Protein AF-A0A7J7IYS1-F1 (afdb_monomer_lite)

Foldseek 3Di:
DKDKFKDQDDDWKWKWKDFPPDPDIDIWTWDWDWDFDPDPVRRIIIMTITDDPPDDAQTKMWMWMDDPVLDIDPIDMAGHHHDDPPDDFAEAEEEQCEDPDRPPVVVVVVCVVVVVGRYYHYDYNPDDVVPPDDDPPPDPGD

Structure (mmCIF, N/CA/C/O backbone):
data_AF-A0A7J7IYS1-F1
#
_entry.id   AF-A0A7J7IYS1-F1
#
loop_
_atom_site.group_PDB
_atom_site.id
_atom_site.type_symbol
_atom_site.label_atom_id
_atom_site.label_alt_id
_atom_site.label_comp_id
_atom_site.label_asym_id
_atom_site.label_entity_id
_atom_site.label_seq_id
_atom_site.pdbx_PDB_ins_code
_atom_site.Cartn_x
_atom_site.Cartn_y
_atom_site.Cartn_z
_atom_site.occupancy
_atom_site.B_iso_or_equiv
_atom_site.auth_seq_id
_atom_site.auth_comp_id
_atom_site.auth_asym_id
_atom_site.auth_atom_id
_atom_site.pdbx_PDB_model_num
ATOM 1 N N . MET A 1 1 ? 0.547 1.033 -6.767 1.00 92.56 1 MET A N 1
ATOM 2 C CA . MET A 1 1 ? 0.568 0.479 -5.394 1.00 92.56 1 MET A CA 1
ATOM 3 C C . MET A 1 1 ? -0.397 1.289 -4.549 1.00 92.56 1 MET A C 1
ATOM 5 O O . MET A 1 1 ? -0.427 2.504 -4.719 1.00 92.56 1 MET A O 1
ATOM 9 N N . VAL A 1 2 ? -1.183 0.648 -3.687 1.00 97.25 2 VAL A N 1
ATOM 10 C CA . VAL A 1 2 ? -2.088 1.335 -2.751 1.00 97.25 2 VAL A CA 1
ATOM 11 C C . VAL A 1 2 ? -1.565 1.099 -1.343 1.00 97.25 2 VAL A C 1
ATOM 13 O O . VAL A 1 2 ? -1.396 -0.052 -0.954 1.00 97.25 2 VAL A O 1
ATOM 16 N N . ALA A 1 3 ? -1.306 2.169 -0.593 1.00 97.62 3 ALA A N 1
ATOM 17 C CA . ALA A 1 3 ? -1.068 2.049 0.841 1.00 97.62 3 ALA A CA 1
ATOM 18 C C . ALA A 1 3 ? -2.399 2.233 1.572 1.00 97.62 3 ALA A C 1
ATOM 20 O O . ALA A 1 3 ? -3.168 3.143 1.246 1.00 97.62 3 ALA A O 1
ATOM 21 N N . THR A 1 4 ? -2.661 1.357 2.540 1.00 97.56 4 THR A N 1
ATOM 22 C CA . THR A 1 4 ? -3.853 1.399 3.391 1.00 97.56 4 THR A CA 1
ATOM 23 C C . THR A 1 4 ? -3.413 1.368 4.845 1.00 97.56 4 THR A C 1
ATOM 25 O O . THR A 1 4 ? -2.582 0.539 5.203 1.00 97.56 4 THR A O 1
ATOM 28 N N . TRP A 1 5 ? -3.951 2.266 5.665 1.00 96.50 5 TRP A N 1
ATOM 29 C CA . TRP A 1 5 ? -3.677 2.332 7.103 1.00 96.50 5 TRP A CA 1
ATOM 30 C C . TRP A 1 5 ? -4.889 2.891 7.851 1.00 96.50 5 TRP A C 1
ATOM 32 O O . TRP A 1 5 ? -5.857 3.344 7.231 1.00 96.50 5 TRP A O 1
ATOM 42 N N . THR A 1 6 ? -4.856 2.848 9.180 1.00 95.25 6 THR A N 1
ATOM 43 C CA . THR A 1 6 ? -5.968 3.276 10.037 1.00 95.25 6 THR A CA 1
ATOM 44 C C . THR A 1 6 ? -5.512 4.251 11.106 1.00 95.25 6 THR A C 1
ATOM 46 O O . THR A 1 6 ? -4.454 4.059 11.688 1.00 95.25 6 THR A O 1
ATOM 49 N N . THR A 1 7 ? -6.340 5.243 11.426 1.00 93.75 7 THR A N 1
ATOM 50 C CA . THR A 1 7 ? -6.151 6.127 12.587 1.00 93.75 7 THR A CA 1
ATOM 51 C C . THR A 1 7 ? -7.404 6.140 13.461 1.00 93.75 7 THR A C 1
ATOM 53 O O . THR A 1 7 ? -8.511 5.899 12.979 1.00 93.75 7 THR A O 1
ATOM 56 N N . PHE A 1 8 ? -7.254 6.455 14.750 1.00 91.06 8 PHE A N 1
ATOM 57 C CA . PHE A 1 8 ? -8.391 6.618 15.673 1.00 91.06 8 PHE A CA 1
ATOM 58 C C . PHE A 1 8 ? -9.094 7.975 15.538 1.00 91.06 8 PHE A C 1
ATOM 60 O O . PHE A 1 8 ? -10.229 8.140 15.972 1.00 91.06 8 PHE A O 1
ATOM 67 N N . GLN A 1 9 ? -8.425 8.956 14.935 1.00 90.69 9 GLN A N 1
ATOM 68 C CA . GLN A 1 9 ? -8.959 10.295 14.708 1.00 90.69 9 GLN A CA 1
ATOM 69 C C . GLN A 1 9 ? -9.102 10.570 13.215 1.00 90.69 9 GLN A C 1
ATOM 71 O O . GLN A 1 9 ? -8.329 10.050 12.405 1.00 90.69 9 GLN A O 1
ATOM 76 N N . ASN A 1 10 ? -10.071 11.416 12.861 1.00 93.88 10 ASN A N 1
ATOM 77 C CA . ASN A 1 10 ? -10.253 11.871 11.491 1.00 93.88 10 ASN A CA 1
ATOM 78 C C . ASN A 1 10 ? -9.148 12.863 11.125 1.00 93.88 10 ASN A C 1
ATOM 80 O O . ASN A 1 10 ? -9.181 14.020 11.544 1.00 93.88 10 ASN A O 1
ATOM 84 N N . THR A 1 11 ? -8.174 12.413 10.346 1.00 93.38 11 THR A N 1
ATOM 85 C CA . THR A 1 11 ? -7.041 13.229 9.911 1.00 93.38 11 THR A CA 1
ATOM 86 C C . THR A 1 11 ? -6.906 13.170 8.394 1.00 93.38 11 THR A C 1
ATOM 88 O O . THR A 1 11 ? -7.471 12.301 7.729 1.00 93.38 11 THR A O 1
ATOM 91 N N . LYS A 1 12 ? -6.164 14.111 7.808 1.00 95.00 12 LYS A N 1
ATOM 92 C CA . LYS A 1 12 ? -5.819 14.025 6.384 1.00 95.00 12 LYS A CA 1
ATOM 93 C C . LYS A 1 12 ? -4.796 12.908 6.189 1.00 95.00 12 LYS A C 1
ATOM 95 O O . LYS A 1 12 ? -3.734 12.958 6.791 1.00 95.00 12 LYS A O 1
ATOM 100 N N . GLY A 1 13 ? -5.064 11.926 5.340 1.00 96.31 13 GLY A N 1
ATOM 101 C CA . GLY A 1 13 ? -4.066 10.904 5.027 1.00 96.31 13 GLY A CA 1
ATOM 102 C C . GLY A 1 13 ? -3.184 11.304 3.845 1.00 96.31 13 GLY A C 1
ATOM 103 O O . GLY A 1 13 ? -3.704 11.701 2.802 1.00 96.31 13 GLY A O 1
ATOM 104 N N . ILE A 1 14 ? -1.865 11.168 3.974 1.00 98.25 14 ILE A N 1
ATOM 105 C CA . ILE A 1 14 ? -0.906 11.345 2.877 1.00 98.25 14 ILE A CA 1
ATOM 106 C C . ILE A 1 14 ? 0.016 10.126 2.828 1.00 98.25 14 ILE A C 1
ATOM 108 O O . ILE A 1 14 ? 0.452 9.618 3.859 1.00 98.25 14 ILE A O 1
ATOM 112 N N . VAL A 1 15 ? 0.329 9.661 1.620 1.00 98.38 15 VAL A N 1
ATOM 113 C CA . VAL A 1 15 ? 1.482 8.789 1.370 1.00 98.38 15 VAL A CA 1
ATOM 114 C C . VAL A 1 15 ? 2.566 9.621 0.720 1.00 98.38 15 VAL A C 1
ATOM 116 O O . VAL A 1 15 ? 2.347 10.171 -0.360 1.00 98.38 15 VAL A O 1
ATOM 119 N N . GLN A 1 16 ? 3.739 9.660 1.342 1.00 98.06 16 GLN A N 1
ATOM 120 C CA . GLN A 1 16 ? 4.942 10.171 0.699 1.00 98.06 16 GLN A CA 1
ATOM 121 C C . GLN A 1 16 ? 5.746 9.001 0.164 1.00 98.06 16 GLN A C 1
ATOM 123 O O . GLN A 1 16 ? 5.946 8.017 0.873 1.00 98.06 16 GLN A O 1
ATOM 128 N N . TYR A 1 17 ? 6.218 9.102 -1.073 1.00 98.31 17 TYR A N 1
ATOM 129 C CA . TYR A 1 17 ? 7.016 8.058 -1.703 1.00 98.31 17 TYR A CA 1
ATOM 130 C C . TYR A 1 17 ? 8.084 8.628 -2.631 1.00 98.31 17 TYR A C 1
ATOM 132 O O . TYR A 1 17 ? 7.885 9.646 -3.298 1.00 98.31 17 TYR A O 1
ATOM 140 N N . ASN A 1 18 ? 9.227 7.956 -2.706 1.00 97.88 18 ASN A N 1
ATOM 141 C CA . ASN A 1 18 ? 10.325 8.317 -3.596 1.00 97.88 18 ASN A CA 1
ATOM 142 C C . ASN A 1 18 ? 10.959 7.078 -4.225 1.00 97.88 18 ASN A C 1
ATOM 144 O O . ASN A 1 18 ? 10.888 5.975 -3.689 1.00 97.88 18 ASN A O 1
ATOM 148 N N . LEU A 1 19 ? 11.601 7.262 -5.378 1.00 97.94 19 LEU A N 1
ATOM 149 C CA . LEU A 1 19 ? 12.450 6.222 -5.955 1.00 97.94 19 LEU A CA 1
ATOM 150 C C . LEU A 1 19 ? 13.675 6.047 -5.044 1.00 97.94 19 LEU A C 1
ATOM 152 O O . LEU A 1 19 ? 14.326 7.039 -4.702 1.00 97.94 19 LEU A O 1
ATOM 156 N N . GLN A 1 20 ? 14.001 4.814 -4.660 1.00 96.12 20 GLN A N 1
ATOM 157 C CA . GLN A 1 20 ? 15.129 4.553 -3.767 1.00 96.12 20 GLN A CA 1
ATOM 158 C C . GLN A 1 20 ? 16.434 5.092 -4.381 1.00 96.12 20 GLN A C 1
ATOM 160 O O . GLN A 1 20 ? 16.686 4.929 -5.576 1.00 96.12 20 GLN A O 1
ATOM 165 N N . GLY A 1 21 ? 17.242 5.779 -3.568 1.00 94.44 21 GLY A N 1
ATOM 166 C CA . GLY A 1 21 ? 18.449 6.483 -4.019 1.00 94.44 21 GLY A CA 1
ATOM 167 C C . GLY A 1 21 ? 18.210 7.914 -4.521 1.00 94.44 21 GLY A C 1
ATOM 168 O O . GLY A 1 21 ? 19.163 8.587 -4.901 1.00 94.44 21 GLY A O 1
ATOM 169 N N . THR A 1 22 ? 16.967 8.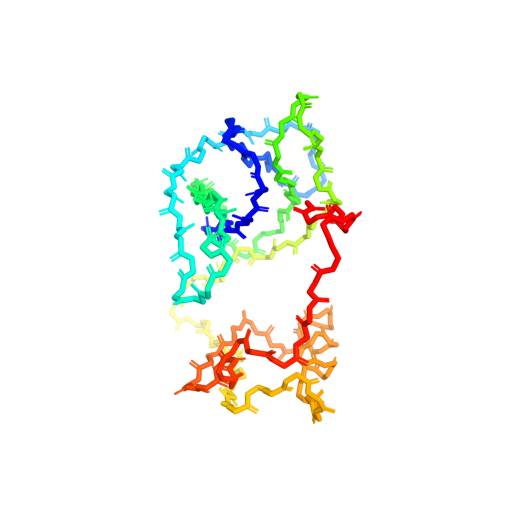406 -4.506 1.00 95.06 22 THR A N 1
ATOM 170 C CA . THR A 1 22 ? 16.638 9.813 -4.797 1.00 95.06 22 THR A CA 1
ATOM 171 C C . THR A 1 22 ? 16.175 10.541 -3.537 1.00 95.06 22 THR A C 1
ATOM 173 O O . THR A 1 22 ? 15.641 9.922 -2.622 1.00 95.06 22 THR A O 1
ATOM 176 N N . SER A 1 23 ? 16.346 11.861 -3.478 1.00 92.94 23 SER A N 1
ATOM 177 C CA . SER A 1 23 ? 15.885 12.691 -2.353 1.00 92.94 23 SER A CA 1
ATOM 178 C C . SER A 1 23 ? 14.491 13.296 -2.557 1.00 92.94 23 SER A C 1
ATOM 180 O O . SER A 1 23 ? 13.904 13.803 -1.605 1.00 92.94 23 SER A O 1
ATOM 182 N N . LEU A 1 24 ? 13.951 13.252 -3.780 1.00 96.25 24 LEU A N 1
ATOM 183 C CA . LEU A 1 24 ? 12.678 13.888 -4.113 1.00 96.25 24 LEU A CA 1
ATOM 184 C C . LEU A 1 24 ? 11.494 12.991 -3.740 1.00 96.25 24 LEU A C 1
ATOM 186 O O . LEU A 1 24 ? 11.235 11.982 -4.401 1.00 96.25 24 LEU A O 1
ATOM 190 N N . TRP A 1 25 ? 10.754 13.408 -2.717 1.00 96.75 25 TRP A N 1
ATOM 191 C CA . TRP A 1 25 ? 9.493 12.797 -2.316 1.00 96.75 25 TRP A CA 1
ATOM 192 C C . TRP A 1 25 ? 8.332 13.324 -3.155 1.00 96.75 25 TRP A C 1
ATOM 194 O O . TRP A 1 25 ? 8.292 14.492 -3.543 1.00 96.75 25 TRP A O 1
ATOM 204 N N . LYS A 1 26 ? 7.395 12.430 -3.455 1.00 97.81 26 LYS A N 1
ATOM 205 C CA . LYS A 1 26 ? 6.102 12.733 -4.060 1.00 97.81 26 LYS A CA 1
ATOM 206 C C . LYS A 1 26 ? 5.012 12.427 -3.055 1.00 97.81 26 LYS A C 1
ATOM 208 O O . LYS A 1 26 ? 5.103 11.423 -2.353 1.00 97.81 26 LYS A O 1
ATOM 213 N N . ASP A 1 27 ? 3.950 13.216 -3.103 1.00 98.06 27 ASP A N 1
ATOM 214 C CA . ASP A 1 27 ? 2.798 13.038 -2.233 1.00 98.06 27 ASP A CA 1
ATOM 215 C C . ASP A 1 27 ? 1.616 12.462 -3.016 1.00 98.06 27 ASP A C 1
ATOM 217 O O . ASP A 1 27 ? 1.368 12.810 -4.175 1.00 98.06 27 ASP A O 1
ATOM 221 N N . ALA A 1 28 ? 0.870 11.573 -2.371 1.00 98.25 28 ALA A N 1
ATOM 222 C CA . ALA A 1 28 ? -0.439 11.118 -2.812 1.00 98.25 28 ALA A CA 1
ATOM 223 C C . ALA A 1 28 ? -1.430 11.261 -1.65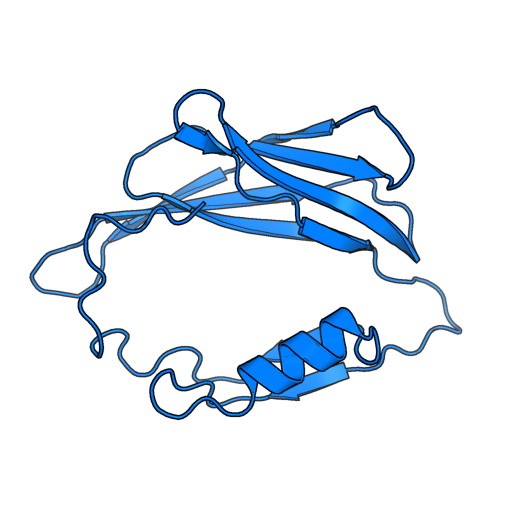5 1.00 98.25 28 ALA A C 1
ATOM 225 O O . ALA A 1 28 ? -1.244 10.671 -0.591 1.00 98.25 28 ALA A O 1
ATOM 226 N N . ASN A 1 29 ? -2.495 12.033 -1.877 1.00 98.31 29 ASN A N 1
ATOM 227 C CA . ASN A 1 29 ? -3.555 12.207 -0.887 1.00 98.31 29 ASN A CA 1
ATOM 228 C C . ASN A 1 29 ? -4.391 10.930 -0.760 1.00 98.31 29 ASN A C 1
ATOM 230 O O . ASN A 1 29 ? -4.730 10.288 -1.760 1.00 98.31 29 ASN A O 1
ATOM 234 N N . ALA A 1 30 ? -4.742 10.583 0.472 1.00 98.25 30 ALA A N 1
ATOM 235 C CA . ALA A 1 30 ? -5.623 9.474 0.773 1.00 98.25 30 ALA A CA 1
ATOM 236 C C . ALA A 1 30 ? -7.094 9.878 0.672 1.00 98.25 30 ALA A C 1
ATOM 238 O O . ALA A 1 30 ? -7.495 10.993 1.006 1.00 98.25 30 ALA A O 1
ATOM 239 N N . THR A 1 31 ? -7.909 8.907 0.286 1.00 98.12 31 THR A N 1
ATOM 240 C CA . THR A 1 31 ? -9.338 8.894 0.600 1.00 98.12 31 THR A CA 1
ATOM 241 C C . THR A 1 31 ? -9.528 8.299 1.991 1.00 98.12 31 THR A C 1
ATOM 243 O O . THR A 1 31 ? -8.831 7.347 2.347 1.00 98.12 31 THR A O 1
ATOM 246 N N . VAL A 1 32 ? -10.451 8.857 2.776 1.00 97.50 32 VAL A N 1
ATOM 247 C CA . VAL A 1 32 ? -10.699 8.440 4.163 1.00 97.50 32 VAL A CA 1
ATOM 248 C C . VAL A 1 32 ? -12.132 7.947 4.293 1.00 97.50 32 VAL A C 1
ATOM 250 O O . VAL A 1 32 ? -13.068 8.631 3.884 1.00 97.50 32 VAL A O 1
ATOM 253 N N . THR A 1 33 ? -12.308 6.760 4.865 1.00 97.50 33 THR A N 1
ATOM 254 C CA . THR A 1 33 ? -13.623 6.173 5.149 1.00 97.50 33 THR A CA 1
ATOM 255 C C . THR A 1 33 ? -13.728 5.835 6.628 1.00 97.50 33 THR A C 1
ATOM 257 O O . THR A 1 33 ? -12.874 5.113 7.143 1.00 97.50 33 THR A O 1
ATOM 260 N N . LEU A 1 34 ? -14.778 6.318 7.295 1.00 96.62 34 LEU A N 1
ATOM 261 C CA . LEU A 1 34 ? -15.104 5.913 8.660 1.00 96.62 34 LEU A CA 1
ATOM 262 C C . LEU A 1 34 ? -15.614 4.469 8.663 1.00 96.62 34 LEU A C 1
ATOM 264 O O . LEU A 1 34 ? -16.533 4.122 7.923 1.00 96.62 34 LEU A O 1
ATOM 268 N N . PHE A 1 35 ? -15.032 3.654 9.526 1.00 94.56 35 PHE A N 1
ATOM 269 C CA . PHE A 1 35 ? -15.512 2.337 9.897 1.00 94.56 35 PHE A CA 1
ATOM 270 C C . PHE A 1 35 ? -15.953 2.374 11.358 1.00 94.56 35 PHE A C 1
ATOM 272 O O . PHE A 1 35 ? -15.269 2.939 12.209 1.00 94.56 35 PHE A O 1
ATOM 279 N N . THR A 1 36 ? -17.104 1.781 11.646 1.00 91.81 36 THR A N 1
ATOM 280 C CA . THR A 1 36 ? -17.589 1.574 13.010 1.00 91.81 36 THR A CA 1
ATOM 281 C C . THR A 1 36 ? -17.747 0.083 13.218 1.00 91.81 36 THR A C 1
ATOM 283 O O . THR A 1 36 ? -18.398 -0.578 12.407 1.00 91.81 36 THR A O 1
ATOM 286 N N . ASP A 1 37 ? -17.127 -0.446 14.268 1.00 84.88 37 ASP A N 1
ATOM 287 C CA . ASP A 1 37 ? -17.184 -1.876 14.533 1.00 84.88 37 ASP A CA 1
ATOM 288 C C . ASP A 1 37 ? -18.604 -2.361 14.894 1.00 84.88 37 ASP A C 1
ATOM 290 O O . ASP A 1 37 ? -19.517 -1.609 15.258 1.00 84.88 37 ASP A O 1
ATOM 294 N N . GLY A 1 38 ? -18.807 -3.671 14.741 1.00 85.12 38 GLY A N 1
ATOM 295 C CA . GLY A 1 38 ? -20.067 -4.328 15.084 1.00 85.12 38 GLY A CA 1
ATOM 296 C C . GLY A 1 38 ? -20.288 -4.473 16.591 1.00 85.12 38 GLY A C 1
ATOM 297 O O . GLY A 1 38 ? -21.423 -4.716 17.004 1.00 85.12 38 GLY A O 1
ATOM 298 N N . GLY A 1 39 ? -19.241 -4.283 17.401 1.00 84.56 39 GLY A N 1
ATOM 299 C CA . GLY A 1 39 ? -19.237 -4.506 18.844 1.00 84.56 39 GLY A CA 1
ATOM 300 C C . GLY A 1 39 ? -20.133 -3.548 19.630 1.00 84.56 39 GLY A C 1
ATOM 301 O O . GLY A 1 39 ? -20.772 -2.643 19.083 1.00 84.56 39 GLY A O 1
ATOM 302 N N . THR A 1 40 ? -20.196 -3.759 20.943 1.00 86.94 40 THR A N 1
ATOM 303 C CA . THR A 1 40 ? -20.962 -2.912 21.874 1.00 86.94 40 THR A CA 1
ATOM 304 C C . THR A 1 40 ? -20.326 -1.537 22.068 1.00 86.94 40 THR A C 1
ATOM 306 O O . THR A 1 40 ? -21.047 -0.559 22.239 1.00 86.94 40 THR A O 1
ATOM 309 N N . GLU A 1 41 ? -18.996 -1.449 21.990 1.00 84.44 41 GLU A N 1
ATOM 310 C CA . GLU A 1 41 ? -18.244 -0.196 22.137 1.00 84.44 41 GLU A CA 1
ATOM 311 C C . GLU A 1 41 ? -18.337 0.729 20.913 1.00 84.44 41 GLU A C 1
ATOM 313 O O . GLU A 1 41 ? -18.029 1.913 21.036 1.00 84.44 41 GLU A O 1
ATOM 318 N N . LYS A 1 42 ? -18.772 0.222 19.748 1.00 87.81 42 LYS A N 1
ATOM 319 C CA . LYS A 1 42 ? -18.900 0.996 18.500 1.00 87.81 42 LYS A CA 1
ATOM 320 C C . LYS A 1 42 ? -17.628 1.772 18.163 1.00 87.81 42 LYS A C 1
ATOM 322 O O . LYS A 1 42 ? -17.678 2.961 17.835 1.00 87.81 42 LYS A O 1
ATOM 327 N N . ARG A 1 43 ? -16.475 1.100 18.245 1.00 87.62 43 ARG A N 1
ATOM 328 C CA . ARG A 1 43 ? -15.170 1.728 18.009 1.00 87.62 43 ARG A CA 1
ATOM 329 C C . ARG A 1 43 ? -15.120 2.294 16.600 1.00 87.62 43 ARG A C 1
ATOM 331 O O . ARG A 1 43 ? -15.496 1.633 15.631 1.00 87.62 43 ARG A O 1
ATOM 338 N N . GLN A 1 44 ? -14.636 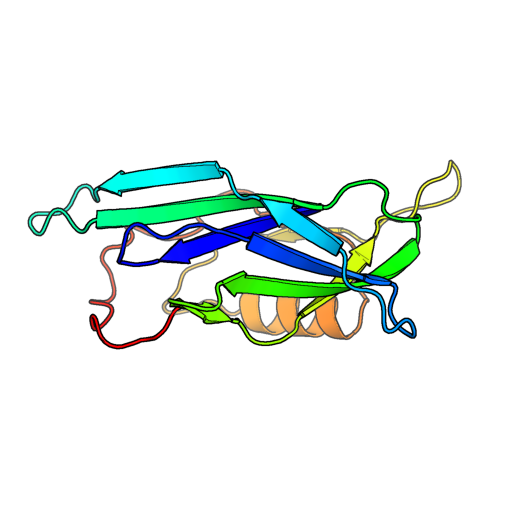3.526 16.503 1.00 92.06 44 GLN A N 1
ATOM 339 C CA . GLN A 1 44 ? -14.491 4.247 15.248 1.00 92.06 44 GLN A CA 1
ATOM 340 C C . GLN A 1 44 ? -13.042 4.191 14.769 1.00 92.06 44 GLN A C 1
ATOM 342 O O . GLN A 1 44 ? -12.119 4.547 15.500 1.00 92.06 44 GLN A O 1
ATOM 347 N N . LEU A 1 45 ? -12.854 3.756 13.526 1.00 93.81 45 LEU A N 1
ATOM 348 C CA . LEU A 1 45 ? -11.570 3.733 12.834 1.00 93.81 45 LEU A CA 1
ATOM 349 C C . LEU A 1 45 ? -11.696 4.511 11.529 1.00 93.81 45 LEU A C 1
ATOM 351 O O . LEU A 1 45 ? -12.642 4.321 10.766 1.00 93.81 45 LEU A O 1
ATOM 355 N N . PHE A 1 46 ? -10.722 5.358 11.233 1.00 95.38 46 PHE A N 1
ATOM 356 C CA . PHE A 1 46 ? -10.640 6.067 9.962 1.00 95.38 46 PHE A CA 1
ATOM 357 C C . PHE A 1 46 ? -9.671 5.313 9.060 1.00 95.38 46 PHE A C 1
ATOM 359 O O . PHE A 1 46 ? -8.473 5.273 9.332 1.00 95.38 46 PHE A O 1
ATOM 366 N N . ILE A 1 47 ? -10.194 4.676 8.012 1.00 97.19 47 ILE A N 1
ATOM 367 C CA . ILE A 1 47 ? -9.402 3.901 7.054 1.00 97.19 47 ILE A CA 1
ATOM 368 C C . ILE A 1 47 ? -8.967 4.822 5.920 1.00 97.19 47 ILE A C 1
ATOM 370 O O . ILE A 1 47 ? -9.802 5.335 5.172 1.00 97.19 47 ILE A O 1
ATOM 374 N N . HIS A 1 48 ? -7.660 4.979 5.766 1.00 98.00 48 HIS A N 1
ATOM 375 C CA . HIS A 1 48 ? -7.025 5.787 4.733 1.00 98.00 48 HIS A CA 1
ATOM 376 C C . HIS A 1 48 ? -6.579 4.899 3.580 1.00 98.00 48 HIS A C 1
ATOM 378 O O . HIS A 1 48 ? -6.009 3.833 3.805 1.00 98.00 48 HIS A O 1
ATOM 384 N N . ARG A 1 49 ? -6.807 5.336 2.339 1.00 98.44 49 ARG A N 1
ATOM 385 C CA . ARG A 1 49 ? -6.311 4.671 1.124 1.00 98.44 49 ARG A CA 1
ATOM 386 C C . ARG A 1 49 ? -5.759 5.697 0.153 1.00 98.44 49 ARG A C 1
ATOM 388 O O . ARG A 1 49 ? -6.523 6.523 -0.351 1.00 98.44 49 ARG A O 1
ATOM 395 N N . ALA A 1 50 ? -4.467 5.619 -0.157 1.00 98.31 50 ALA A N 1
ATOM 396 C CA . ALA A 1 50 ? -3.844 6.459 -1.180 1.00 98.31 50 ALA A CA 1
ATOM 397 C C . ALA A 1 50 ? -3.124 5.615 -2.234 1.00 98.31 50 ALA A C 1
ATOM 399 O O . ALA A 1 50 ? -2.504 4.593 -1.930 1.00 98.31 50 ALA A O 1
ATOM 400 N N . THR A 1 51 ? -3.185 6.071 -3.484 1.00 98.31 51 THR A N 1
ATOM 401 C CA . THR A 1 51 ? -2.582 5.372 -4.623 1.00 98.31 51 THR A CA 1
ATOM 402 C C . THR A 1 51 ? -1.291 6.060 -5.048 1.00 98.31 51 THR A C 1
ATOM 404 O O . THR A 1 51 ? -1.308 7.198 -5.509 1.00 98.31 51 THR A O 1
ATOM 407 N N . MET A 1 52 ? -0.173 5.340 -4.959 1.00 97.81 52 MET A N 1
ATOM 408 C CA . MET A 1 52 ? 1.096 5.738 -5.569 1.00 97.81 52 MET A CA 1
ATOM 409 C C . MET A 1 52 ? 1.053 5.432 -7.070 1.00 97.81 52 MET A C 1
ATOM 411 O O . MET A 1 52 ? 0.861 4.274 -7.469 1.00 97.81 52 MET A O 1
ATOM 415 N N . THR A 1 53 ? 1.238 6.461 -7.896 1.00 96.25 53 THR A N 1
ATOM 416 C CA . THR A 1 53 ? 1.101 6.400 -9.358 1.00 96.25 53 THR A CA 1
ATOM 417 C C . THR A 1 53 ? 2.441 6.613 -10.060 1.00 96.25 53 THR A C 1
ATOM 419 O O . THR A 1 53 ? 3.422 7.051 -9.458 1.00 96.25 53 THR A O 1
ATOM 422 N N . ASN A 1 54 ? 2.494 6.295 -11.358 1.00 95.19 54 ASN A N 1
ATOM 423 C CA . ASN A 1 54 ? 3.677 6.508 -12.202 1.00 95.19 54 ASN A CA 1
ATOM 424 C C . ASN A 1 54 ? 4.956 5.846 -11.646 1.00 95.19 54 ASN A C 1
ATOM 426 O O . ASN A 1 54 ? 6.053 6.411 -11.715 1.00 95.19 54 ASN A O 1
ATOM 430 N N . LEU A 1 55 ? 4.803 4.651 -11.066 1.00 96.06 55 LEU A N 1
ATOM 431 C CA . LEU A 1 55 ? 5.915 3.839 -10.586 1.00 96.06 55 LEU A CA 1
ATOM 432 C C . LEU A 1 55 ? 6.611 3.165 -11.769 1.00 96.06 55 LEU A C 1
ATOM 434 O O . LEU A 1 55 ? 5.961 2.628 -12.665 1.00 96.06 55 LEU A O 1
ATOM 438 N N . LYS A 1 56 ? 7.942 3.181 -11.767 1.00 95.44 56 LYS A N 1
ATOM 439 C CA . LYS A 1 56 ? 8.750 2.497 -12.776 1.00 95.44 56 LYS A CA 1
ATOM 440 C C . LYS A 1 56 ? 8.794 0.999 -12.445 1.00 95.44 56 LYS A C 1
ATOM 442 O O . LYS A 1 56 ? 9.171 0.675 -11.317 1.00 95.44 56 LYS A O 1
ATOM 447 N N . PRO A 1 57 ? 8.463 0.099 -13.389 1.00 94.50 57 PRO A N 1
ATOM 448 C CA . PRO A 1 57 ? 8.507 -1.343 -13.154 1.00 94.50 57 PRO A CA 1
ATOM 449 C C . PRO A 1 57 ? 9.864 -1.818 -12.630 1.00 94.50 57 PRO A C 1
ATOM 451 O O . PRO A 1 57 ? 10.905 -1.265 -13.001 1.00 94.50 57 PRO A O 1
ATOM 454 N N . ALA A 1 58 ? 9.850 -2.843 -11.776 1.00 92.62 58 ALA A N 1
ATOM 455 C CA . ALA A 1 58 ? 11.032 -3.458 -11.162 1.00 92.62 58 ALA A CA 1
ATOM 456 C C . ALA A 1 58 ? 11.910 -2.525 -10.301 1.00 92.62 58 ALA A C 1
ATOM 458 O O . ALA A 1 58 ? 12.982 -2.942 -9.853 1.00 92.62 58 ALA A O 1
ATOM 459 N N . LYS A 1 59 ? 11.501 -1.272 -10.064 1.00 95.50 59 LYS A N 1
ATOM 460 C CA . LYS A 1 59 ? 12.247 -0.317 -9.237 1.00 95.50 59 LYS A CA 1
ATOM 461 C C . LYS A 1 59 ? 11.750 -0.305 -7.801 1.00 95.50 59 LYS A C 1
ATOM 463 O O . LYS A 1 59 ? 10.566 -0.494 -7.536 1.00 95.50 59 LYS A O 1
ATOM 468 N N . PHE A 1 60 ? 12.676 -0.025 -6.896 1.00 95.75 60 PHE A N 1
ATOM 469 C CA . PHE A 1 60 ? 12.392 0.138 -5.483 1.00 95.75 60 PHE A CA 1
ATOM 470 C C . PHE A 1 60 ? 11.964 1.550 -5.142 1.00 95.75 60 PHE A C 1
ATOM 472 O O . PHE A 1 60 ? 12.550 2.524 -5.619 1.00 95.75 60 PHE A O 1
ATOM 479 N N . TYR A 1 61 ? 10.974 1.639 -4.272 1.00 97.50 61 TYR A N 1
ATOM 480 C CA . TYR A 1 61 ? 10.458 2.874 -3.725 1.00 97.50 61 TYR A CA 1
ATOM 481 C C . TYR A 1 61 ? 10.465 2.785 -2.209 1.00 97.50 61 TYR A C 1
ATOM 483 O O . TYR A 1 61 ? 10.062 1.760 -1.661 1.00 97.50 61 TYR A O 1
ATOM 491 N N . ASN A 1 62 ? 10.874 3.865 -1.546 1.00 97.69 62 ASN A N 1
ATOM 492 C CA . ASN A 1 62 ? 10.548 4.022 -0.137 1.00 97.69 62 ASN A CA 1
ATOM 493 C C . ASN A 1 62 ? 9.216 4.760 -0.027 1.00 97.69 62 ASN A C 1
ATOM 495 O O . ASN A 1 62 ? 8.905 5.606 -0.872 1.00 97.69 62 ASN A O 1
ATOM 499 N N . TYR A 1 63 ? 8.444 4.462 1.010 1.00 97.81 63 TYR A N 1
ATOM 500 C CA . TYR A 1 63 ? 7.229 5.197 1.318 1.00 97.81 63 TYR A CA 1
ATOM 501 C C . TYR A 1 63 ? 6.988 5.298 2.824 1.00 97.81 63 TYR A C 1
ATOM 503 O O . TYR A 1 63 ? 7.455 4.470 3.602 1.00 97.81 63 TYR A O 1
ATOM 511 N N . ARG A 1 64 ? 6.241 6.323 3.225 1.00 98.00 64 ARG A N 1
ATOM 512 C CA . ARG A 1 64 ? 5.703 6.501 4.577 1.00 98.00 64 ARG A CA 1
ATOM 513 C C . ARG A 1 64 ? 4.293 7.067 4.493 1.00 98.00 64 ARG A C 1
ATOM 515 O O . ARG A 1 64 ? 3.951 7.717 3.501 1.00 98.00 64 ARG A O 1
ATOM 522 N N . VAL A 1 65 ? 3.484 6.811 5.509 1.00 98.44 65 VAL A N 1
ATOM 523 C CA . VAL A 1 65 ? 2.080 7.235 5.564 1.00 98.44 65 VAL A CA 1
ATOM 524 C C . VAL A 1 65 ? 1.839 8.107 6.789 1.00 98.44 65 VAL A C 1
ATOM 526 O O . VAL A 1 65 ? 2.553 7.978 7.779 1.00 98.44 65 VAL A O 1
ATOM 529 N N . GLY A 1 66 ? 0.871 9.016 6.720 1.00 96.81 66 GLY A N 1
ATOM 530 C CA . GLY A 1 66 ? 0.546 9.918 7.826 1.00 96.81 66 GLY A CA 1
ATOM 531 C C . GLY A 1 66 ? 0.411 11.367 7.379 1.00 96.81 66 GLY A C 1
ATOM 532 O O . GLY A 1 66 ? -0.031 11.631 6.258 1.00 96.81 66 GLY A O 1
ATOM 533 N N . ASN A 1 67 ? 0.739 12.293 8.277 1.00 94.38 67 ASN A N 1
ATOM 534 C CA . ASN A 1 67 ? 0.837 13.730 8.020 1.00 94.38 67 ASN A CA 1
ATOM 535 C C . ASN A 1 67 ? 1.621 14.420 9.161 1.00 94.38 67 ASN A C 1
ATOM 537 O O . ASN A 1 67 ? 1.943 13.788 10.164 1.00 94.38 67 ASN A O 1
ATOM 541 N N . GLU A 1 68 ? 1.901 15.717 9.028 1.00 92.44 68 GLU A N 1
ATOM 542 C CA . GLU A 1 68 ? 2.639 16.491 10.044 1.00 92.44 68 GLU A CA 1
ATOM 543 C C . GLU A 1 68 ? 1.902 16.615 11.393 1.00 92.44 68 GLU A C 1
ATOM 545 O O . GLU A 1 68 ? 2.543 16.627 12.439 1.00 92.44 68 GLU A O 1
ATOM 550 N N . ASP A 1 69 ? 0.567 16.670 11.387 1.00 88.69 69 ASP A N 1
ATOM 551 C CA . ASP A 1 69 ? -0.251 16.874 12.591 1.00 88.69 69 ASP A CA 1
ATOM 552 C C . ASP A 1 69 ? -0.407 15.585 13.425 1.00 88.69 69 ASP A C 1
ATOM 554 O O . ASP A 1 69 ? -0.424 15.618 14.653 1.00 88.69 69 ASP A O 1
ATOM 558 N N . ALA A 1 70 ? -0.551 14.439 12.756 1.00 87.50 70 ALA A N 1
ATOM 559 C CA . ALA A 1 70 ? -0.820 13.126 13.344 1.00 87.50 70 ALA A CA 1
ATOM 560 C C . ALA A 1 70 ? 0.441 12.265 13.495 1.00 87.50 70 ALA A C 1
ATOM 562 O O . ALA A 1 70 ? 0.409 11.247 14.186 1.00 87.50 70 ALA A O 1
ATOM 563 N N . GLY A 1 71 ? 1.536 12.663 12.849 1.00 93.56 71 GLY A N 1
ATOM 564 C CA . GLY A 1 71 ? 2.771 11.902 12.770 1.00 93.56 71 GLY A CA 1
ATO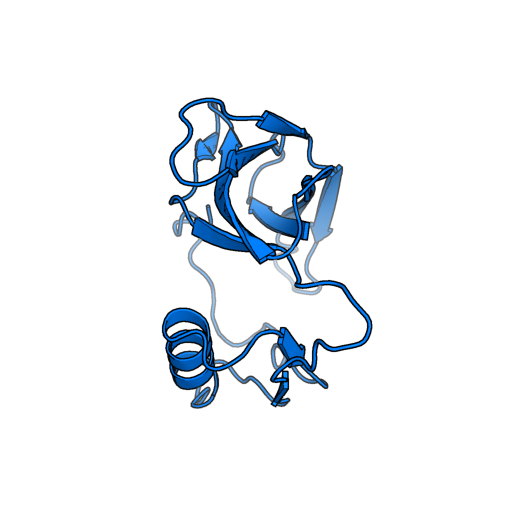M 565 C C . GLY A 1 71 ? 2.875 11.051 11.504 1.00 93.56 71 GLY A C 1
ATOM 566 O O . GLY A 1 71 ? 1.897 10.757 10.810 1.00 93.56 71 GLY A O 1
ATOM 567 N N . TRP A 1 72 ? 4.113 10.661 11.214 1.00 96.31 72 TRP A N 1
ATOM 568 C CA . TRP A 1 72 ? 4.486 9.803 10.095 1.00 96.31 72 TRP A CA 1
ATOM 569 C C . TRP A 1 72 ? 4.816 8.391 10.581 1.00 96.31 72 TRP A C 1
ATOM 571 O O . TRP A 1 72 ? 5.406 8.230 11.650 1.00 96.31 72 TRP A O 1
ATOM 581 N N . SER A 1 73 ? 4.517 7.389 9.755 1.00 96.81 73 SER A N 1
ATOM 582 C CA . SER A 1 73 ? 4.967 6.010 9.958 1.00 96.81 73 SER A CA 1
ATOM 583 C C . SER A 1 73 ? 6.490 5.901 9.895 1.00 96.81 73 SER A C 1
ATOM 585 O O . SER A 1 73 ? 7.191 6.788 9.386 1.00 96.81 73 SER A O 1
ATOM 587 N N . ALA A 1 74 ? 7.001 4.726 10.268 1.00 96.25 74 ALA A N 1
ATOM 588 C CA . ALA A 1 74 ? 8.300 4.275 9.780 1.00 96.25 74 ALA A CA 1
ATOM 589 C C . ALA A 1 74 ? 8.364 4.314 8.237 1.00 96.25 74 ALA A C 1
ATOM 591 O O . ALA A 1 74 ? 7.345 4.282 7.541 1.00 96.25 74 ALA A O 1
ATOM 592 N N . ILE A 1 75 ? 9.578 4.382 7.689 1.00 96.31 75 ILE A N 1
ATOM 593 C CA . ILE A 1 75 ? 9.781 4.280 6.243 1.00 96.31 75 ILE A CA 1
ATOM 594 C C . ILE A 1 75 ? 9.793 2.802 5.855 1.00 96.31 75 ILE A C 1
ATOM 596 O O . ILE A 1 75 ? 10.617 2.031 6.343 1.00 96.31 75 ILE A O 1
ATOM 600 N N . PHE A 1 76 ? 8.918 2.434 4.929 1.00 95.00 76 PHE A N 1
ATOM 601 C CA . PHE A 1 76 ? 8.835 1.104 4.338 1.00 95.00 76 PHE A CA 1
ATOM 602 C C . PHE A 1 76 ? 9.435 1.102 2.931 1.00 95.00 76 PHE A C 1
ATOM 604 O O . PHE A 1 76 ? 9.506 2.143 2.274 1.00 95.00 76 PHE A O 1
ATOM 611 N N . SER A 1 77 ? 9.846 -0.071 2.448 1.00 93.12 77 SER A N 1
ATOM 612 C CA . SER A 1 77 ? 10.364 -0.260 1.090 1.00 93.12 77 SER A CA 1
ATOM 613 C C . SER A 1 77 ? 9.494 -1.236 0.310 1.00 93.12 77 SER A C 1
ATOM 615 O O . SER A 1 77 ? 8.998 -2.220 0.852 1.00 93.12 77 SER A O 1
ATOM 617 N N . TYR A 1 78 ? 9.305 -0.953 -0.974 1.00 91.00 78 TYR A N 1
ATOM 618 C CA . TYR A 1 78 ? 8.501 -1.756 -1.885 1.00 91.00 78 TYR A CA 1
ATOM 619 C C . TYR A 1 78 ? 9.133 -1.782 -3.276 1.00 91.00 78 TYR A C 1
ATOM 621 O O . TYR A 1 78 ? 9.567 -0.749 -3.791 1.00 91.00 78 TYR A O 1
ATOM 629 N N . GLN A 1 79 ? 9.142 -2.948 -3.923 1.00 93.12 79 GLN A N 1
ATOM 630 C CA . GLN A 1 79 ? 9.506 -3.060 -5.331 1.00 93.12 79 GLN A CA 1
ATOM 631 C C . GLN A 1 79 ? 8.251 -3.010 -6.203 1.00 93.12 79 GLN A C 1
ATOM 633 O O . GLN A 1 79 ? 7.364 -3.850 -6.078 1.00 93.12 79 GLN A O 1
ATOM 638 N N . ALA A 1 80 ? 8.188 -2.047 -7.123 1.00 93.81 80 ALA A N 1
ATOM 639 C CA . ALA A 1 80 ? 7.115 -1.992 -8.107 1.00 93.81 80 ALA A CA 1
ATOM 640 C C . ALA A 1 80 ? 7.104 -3.265 -8.971 1.00 93.81 80 ALA A C 1
ATOM 642 O O . ALA A 1 80 ? 8.188 -3.760 -9.308 1.00 93.81 80 ALA A O 1
ATOM 643 N N . PRO A 1 81 ? 5.920 -3.766 -9.382 1.00 88.62 81 PRO A N 1
ATOM 644 C CA . PRO A 1 81 ? 5.820 -5.045 -10.067 1.00 88.62 81 PRO A CA 1
ATOM 645 C C . PRO A 1 81 ? 6.679 -5.041 -11.325 1.00 88.62 81 PRO A C 1
ATOM 647 O O . PRO A 1 81 ? 6.772 -4.032 -12.038 1.00 88.62 81 PRO A O 1
ATOM 650 N N . ILE A 1 82 ? 7.338 -6.163 -11.586 1.00 89.56 82 ILE A N 1
ATOM 651 C CA . ILE A 1 82 ? 8.014 -6.366 -12.860 1.00 89.56 82 ILE A CA 1
ATOM 652 C C . ILE A 1 82 ? 6.913 -6.520 -13.919 1.00 89.56 82 ILE A C 1
ATOM 654 O O . ILE A 1 82 ? 5.814 -6.988 -13.643 1.00 89.56 82 ILE A O 1
ATOM 658 N N . THR A 1 83 ? 7.158 -6.038 -15.131 1.00 85.38 83 THR A N 1
ATOM 659 C CA . THR A 1 83 ? 6.186 -6.133 -16.227 1.00 85.38 83 THR A CA 1
ATOM 660 C C . THR A 1 83 ? 6.903 -6.627 -17.470 1.00 85.38 83 THR A C 1
ATOM 662 O O . THR A 1 83 ? 8.073 -6.302 -17.677 1.00 85.38 83 THR A O 1
ATOM 665 N N . GLY A 1 84 ? 6.215 -7.423 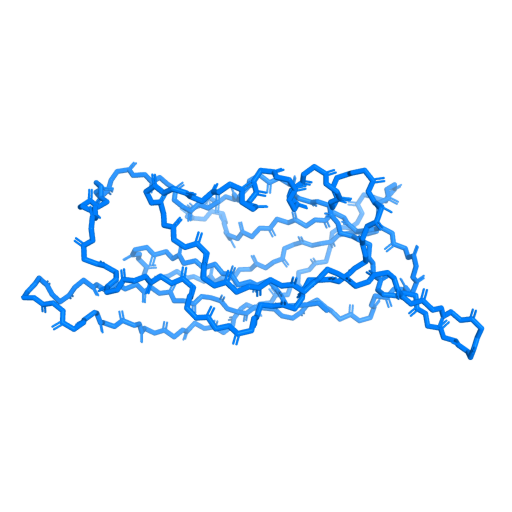-18.283 1.00 85.56 84 GLY A N 1
ATOM 666 C CA . GLY A 1 84 ? 6.746 -7.950 -19.535 1.00 85.56 84 GLY A CA 1
ATOM 667 C C . GLY A 1 84 ? 6.422 -9.432 -19.735 1.00 85.56 84 GLY A C 1
ATOM 668 O O . GLY A 1 84 ? 6.136 -10.134 -18.768 1.00 85.56 84 GLY A O 1
ATOM 669 N N . PRO A 1 85 ? 6.484 -9.919 -20.984 1.00 84.19 85 PRO A N 1
ATOM 670 C CA . PRO A 1 85 ? 6.040 -11.267 -21.346 1.00 84.19 85 PRO A CA 1
ATOM 671 C C . PRO A 1 85 ? 6.923 -12.392 -20.783 1.00 84.19 85 PRO A C 1
ATOM 673 O O . PRO A 1 85 ? 6.482 -13.530 -20.715 1.00 84.19 85 PRO A O 1
ATOM 676 N N . ASN A 1 86 ? 8.155 -12.076 -20.373 1.00 86.94 86 ASN A N 1
ATOM 677 C CA . ASN A 1 86 ? 9.132 -13.056 -19.890 1.00 86.94 86 ASN A CA 1
ATOM 678 C C . ASN A 1 86 ? 9.245 -13.094 -18.357 1.00 86.94 86 ASN A C 1
ATOM 680 O O . ASN A 1 86 ? 10.105 -13.796 -17.829 1.00 86.94 86 ASN A O 1
ATOM 684 N N . TRP A 1 87 ? 8.444 -12.303 -17.637 1.00 88.06 87 TRP A N 1
ATOM 685 C CA . TRP A 1 87 ? 8.449 -12.316 -16.177 1.00 88.06 87 TRP A CA 1
ATOM 686 C C . TRP A 1 87 ? 7.419 -13.311 -15.644 1.00 88.06 87 TRP A C 1
ATOM 688 O O . TRP A 1 87 ? 6.253 -13.266 -16.028 1.00 88.06 87 TRP A O 1
ATOM 698 N N . SER A 1 88 ? 7.857 -14.174 -14.728 1.00 89.12 88 SER A N 1
ATOM 699 C CA . SER A 1 88 ? 7.000 -15.085 -13.973 1.00 89.12 88 SER A CA 1
ATOM 700 C C . SER A 1 88 ? 7.129 -14.752 -12.484 1.00 89.12 88 SER A C 1
ATOM 702 O O . SER A 1 88 ? 8.228 -14.922 -11.952 1.00 89.12 88 SER A O 1
ATOM 704 N N . PRO A 1 89 ? 6.068 -14.272 -11.808 1.00 90.62 89 PRO A N 1
ATOM 705 C CA . PRO A 1 89 ? 6.125 -13.967 -10.383 1.00 90.62 89 PRO A CA 1
ATOM 706 C C . PRO A 1 89 ? 6.219 -15.240 -9.540 1.00 90.62 89 PRO A C 1
ATOM 708 O O . PRO A 1 89 ? 5.580 -16.249 -9.853 1.00 90.62 89 PRO A O 1
ATOM 711 N N . VAL A 1 90 ? 6.942 -15.170 -8.425 1.00 92.88 90 VAL A N 1
ATOM 712 C CA . VAL A 1 90 ? 6.836 -16.156 -7.349 1.00 92.88 90 VAL A CA 1
ATOM 713 C C . VAL A 1 90 ? 5.709 -15.733 -6.420 1.00 92.88 90 VAL A C 1
ATOM 715 O O . VAL A 1 90 ? 5.731 -14.656 -5.822 1.00 92.88 90 VAL A O 1
ATOM 718 N N . VAL A 1 91 ? 4.699 -16.589 -6.313 1.00 92.81 91 VAL A N 1
ATOM 719 C CA . VAL A 1 91 ? 3.478 -16.297 -5.568 1.00 92.81 91 VAL A CA 1
ATOM 720 C C . VAL A 1 91 ? 3.406 -17.169 -4.323 1.00 92.81 91 VAL A C 1
ATOM 722 O O . VAL A 1 91 ? 3.435 -18.395 -4.418 1.00 92.81 91 VAL A O 1
ATOM 725 N N . ALA A 1 92 ? 3.248 -16.538 -3.162 1.00 91.81 92 ALA A N 1
ATOM 726 C CA . ALA A 1 92 ? 2.830 -17.225 -1.949 1.00 91.81 92 ALA A CA 1
ATOM 727 C C . ALA A 1 92 ? 1.302 -17.217 -1.855 1.00 91.81 92 ALA A C 1
ATOM 729 O O . ALA A 1 92 ? 0.671 -16.170 -1.995 1.00 91.81 92 ALA A O 1
ATOM 730 N N . ILE A 1 93 ? 0.704 -18.377 -1.593 1.00 90.88 93 ILE A N 1
ATOM 731 C CA . ILE A 1 93 ? -0.737 -18.520 -1.371 1.00 90.88 93 ILE A CA 1
ATOM 732 C C . ILE A 1 93 ? -0.929 -19.026 0.052 1.00 90.88 93 ILE A C 1
ATOM 734 O O . ILE A 1 93 ? -0.324 -20.027 0.434 1.00 90.88 93 ILE A O 1
ATOM 738 N N . TYR A 1 94 ? -1.750 -18.336 0.836 1.00 86.38 94 TYR A N 1
ATOM 739 C CA . TYR A 1 94 ? -2.058 -18.738 2.206 1.00 86.38 94 TYR A CA 1
ATOM 740 C C . TYR A 1 94 ? -3.488 -18.355 2.584 1.00 86.38 94 TYR A C 1
ATOM 742 O O . TYR A 1 94 ? -4.054 -17.423 2.021 1.00 86.38 94 TYR A O 1
ATOM 750 N N . GLY A 1 95 ? -4.069 -19.070 3.538 1.00 84.81 95 GLY A N 1
ATOM 751 C CA . GLY A 1 95 ? -5.338 -18.734 4.182 1.00 84.81 95 GLY A CA 1
ATOM 752 C C . GLY A 1 95 ? -5.217 -18.953 5.684 1.00 84.81 95 GLY A C 1
ATOM 753 O O . GLY A 1 95 ? -4.135 -19.327 6.152 1.00 84.81 95 GLY A O 1
ATOM 754 N N . ASP A 1 96 ? -6.310 -18.720 6.406 1.00 77.44 96 ASP A N 1
ATOM 755 C CA . ASP A 1 96 ? -6.442 -19.058 7.827 1.00 77.44 96 ASP A CA 1
ATOM 756 C C . ASP A 1 96 ? -5.329 -18.422 8.667 1.00 77.44 96 ASP A C 1
ATOM 758 O O . ASP A 1 96 ? -4.523 -19.095 9.315 1.00 77.44 96 ASP A O 1
ATOM 762 N N . LEU A 1 97 ? -5.241 -17.089 8.605 1.00 74.81 97 LEU A N 1
ATOM 763 C CA . LEU A 1 97 ? -4.097 -16.370 9.147 1.00 74.81 97 LEU A CA 1
ATOM 764 C C . LEU A 1 97 ? -3.964 -16.557 10.660 1.00 74.81 97 LEU A C 1
ATOM 766 O O . LEU A 1 97 ? -2.877 -16.900 11.120 1.00 74.81 97 LEU A O 1
ATOM 770 N N . GLY A 1 98 ? -5.069 -16.345 11.388 1.00 65.81 98 GLY A N 1
ATOM 771 C CA . GLY A 1 98 ? -5.225 -16.568 12.831 1.00 65.81 98 GLY A CA 1
ATOM 772 C C . GLY A 1 98 ? -4.195 -15.864 13.732 1.00 65.81 98 GLY A C 1
ATOM 773 O O . GLY A 1 98 ? -3.010 -16.164 13.709 1.00 65.81 98 GLY A O 1
ATOM 774 N N . ASN A 1 99 ? -4.628 -14.975 14.631 1.00 64.50 99 ASN A N 1
ATOM 775 C CA . ASN A 1 99 ? -3.690 -14.212 15.475 1.00 64.50 99 ASN A CA 1
ATOM 776 C C . ASN A 1 99 ? -2.963 -15.068 16.541 1.00 64.50 99 ASN A C 1
ATOM 778 O O . ASN A 1 99 ? -1.765 -14.916 16.753 1.00 64.50 99 ASN A O 1
ATOM 782 N N . VAL A 1 100 ? -3.666 -15.997 17.203 1.00 57.97 100 VAL A N 1
ATOM 783 C CA . VAL A 1 100 ? -3.149 -16.715 18.391 1.00 57.97 100 VAL A CA 1
ATOM 784 C C . VAL A 1 100 ? -2.139 -17.826 18.044 1.00 57.97 100 VAL A C 1
ATOM 786 O O . VAL A 1 100 ? -1.326 -18.198 18.883 1.00 57.97 100 VAL A O 1
ATOM 789 N N . ASN A 1 101 ? -2.137 -18.334 16.803 1.00 59.31 101 ASN A N 1
ATOM 790 C CA . ASN A 1 101 ? -1.252 -19.421 16.346 1.00 59.31 101 ASN A CA 1
ATOM 791 C C . ASN A 1 101 ? -0.666 -19.190 14.938 1.00 59.31 101 ASN A C 1
ATOM 793 O O . ASN A 1 101 ? -0.264 -20.146 14.267 1.00 59.31 101 ASN A O 1
ATOM 797 N N . GLY A 1 102 ? -0.614 -17.939 14.475 1.00 62.41 102 GLY A N 1
ATOM 798 C CA . GLY A 1 102 ? -0.169 -17.588 13.127 1.00 62.41 102 GLY A CA 1
ATOM 799 C C . GLY A 1 102 ? 1.304 -17.923 12.882 1.00 62.41 102 GLY A C 1
ATOM 800 O O . GLY A 1 102 ? 2.188 -17.100 13.101 1.00 62.41 102 GLY A O 1
ATOM 801 N N . ARG A 1 103 ? 1.597 -19.132 12.387 1.00 69.62 103 ARG A N 1
ATOM 802 C CA . ARG A 1 103 ? 2.967 -19.535 12.001 1.00 69.62 103 ARG A CA 1
ATOM 803 C C . ARG A 1 103 ? 3.386 -18.990 10.638 1.00 69.62 103 ARG A C 1
ATOM 805 O O . ARG A 1 103 ? 4.576 -18.900 10.344 1.00 69.62 103 ARG A O 1
ATOM 812 N N . SER A 1 104 ? 2.406 -18.632 9.814 1.00 74.44 104 SER A N 1
ATOM 813 C CA . SER A 1 104 ? 2.618 -18.220 8.429 1.00 74.44 104 SER A CA 1
ATOM 814 C C . SER A 1 104 ? 3.123 -16.780 8.311 1.00 74.44 104 SER A C 1
ATOM 816 O O . SER A 1 104 ? 3.923 -16.518 7.421 1.00 74.44 104 SER A O 1
ATOM 818 N N . ILE A 1 105 ? 2.739 -15.864 9.217 1.00 80.69 105 ILE A N 1
ATOM 819 C CA . ILE A 1 105 ? 3.105 -14.430 9.129 1.00 80.69 105 ILE A CA 1
ATOM 820 C C . ILE A 1 105 ? 4.611 -14.239 9.160 1.00 80.69 105 ILE A C 1
ATOM 822 O O . ILE A 1 105 ? 5.161 -13.624 8.252 1.00 80.69 105 ILE A O 1
ATOM 826 N N . GLY A 1 106 ? 5.278 -14.786 10.181 1.00 84.38 106 GLY A N 1
ATOM 827 C CA . GLY A 1 106 ? 6.720 -14.611 10.341 1.00 84.38 106 GLY A CA 1
ATOM 828 C C . GLY A 1 106 ? 7.482 -15.131 9.125 1.00 84.38 106 GLY A C 1
ATOM 829 O O . GLY A 1 106 ? 8.355 -14.447 8.602 1.00 84.38 106 GLY A O 1
ATOM 830 N N . ARG A 1 107 ? 7.079 -16.295 8.598 1.00 85.94 107 ARG A N 1
ATOM 831 C CA . ARG A 1 107 ? 7.676 -16.836 7.375 1.00 85.94 107 ARG A CA 1
ATOM 832 C C . ARG A 1 107 ? 7.400 -15.949 6.163 1.00 85.94 107 ARG A C 1
ATOM 834 O O . ARG A 1 107 ? 8.336 -15.643 5.442 1.00 85.94 107 ARG A O 1
ATOM 841 N N . LEU A 1 108 ? 6.158 -15.523 5.936 1.00 88.38 108 LEU A N 1
ATOM 842 C CA . LEU A 1 108 ? 5.811 -14.651 4.807 1.00 88.38 108 LEU A CA 1
ATOM 843 C C . LEU A 1 108 ? 6.577 -13.327 4.856 1.00 88.38 108 LEU A C 1
ATOM 845 O O . LEU A 1 108 ? 7.036 -12.861 3.818 1.00 88.38 108 LEU A O 1
ATOM 849 N N . GLN A 1 109 ? 6.757 -12.757 6.048 1.00 87.19 109 GLN A N 1
ATOM 850 C CA . GLN A 1 109 ? 7.578 -11.570 6.241 1.00 87.19 109 GLN A CA 1
ATOM 851 C C . GLN A 1 109 ? 9.036 -11.847 5.863 1.00 87.19 109 GLN A C 1
ATOM 853 O O . GLN A 1 109 ? 9.594 -11.112 5.055 1.00 87.19 109 GLN A O 1
ATOM 858 N N . THR A 1 110 ? 9.631 -12.931 6.369 1.00 89.44 110 THR A N 1
ATOM 859 C CA . THR A 1 110 ? 11.008 -13.310 6.021 1.00 89.44 110 THR A CA 1
ATOM 860 C C . THR A 1 110 ? 11.176 -13.545 4.518 1.00 89.44 110 THR A C 1
ATOM 862 O O . THR A 1 110 ? 12.121 -13.039 3.927 1.00 89.44 110 THR A O 1
ATOM 865 N N . GLU A 1 111 ? 10.263 -14.263 3.867 1.00 90.94 111 GLU A N 1
ATOM 866 C CA . GLU A 1 111 ? 10.317 -14.525 2.420 1.00 90.94 111 GLU A CA 1
ATOM 867 C C . GLU A 1 111 ? 10.132 -13.225 1.602 1.00 90.94 111 GLU A C 1
ATOM 869 O O . GLU A 1 111 ? 10.814 -13.015 0.597 1.00 90.94 111 GLU A O 1
ATOM 874 N N . ALA A 1 112 ? 9.273 -12.302 2.050 1.00 89.31 112 ALA A N 1
ATOM 875 C CA . ALA A 1 112 ? 9.114 -10.986 1.425 1.00 89.31 112 ALA A CA 1
ATOM 876 C C . ALA A 1 112 ? 10.371 -10.110 1.589 1.00 89.31 112 ALA A C 1
ATOM 878 O O . ALA A 1 112 ? 10.813 -9.476 0.630 1.00 89.31 112 ALA A O 1
ATOM 879 N N . GLU A 1 113 ? 10.984 -10.108 2.775 1.00 87.88 113 GLU A N 1
ATOM 880 C CA . GLU A 1 113 ? 12.232 -9.388 3.068 1.00 87.88 113 GLU A CA 1
ATOM 881 C C . GLU A 1 113 ? 13.425 -9.969 2.295 1.00 87.88 113 GLU A C 1
ATOM 883 O O . GLU A 1 113 ? 14.234 -9.219 1.742 1.00 87.88 113 GLU A O 1
ATOM 888 N N . MET A 1 114 ? 13.509 -11.299 2.189 1.00 90.75 114 MET A N 1
ATOM 889 C CA . MET A 1 114 ? 14.496 -12.006 1.361 1.00 90.75 114 MET A CA 1
ATOM 890 C C . MET A 1 114 ? 14.204 -11.899 -0.139 1.00 90.75 114 MET A C 1
ATOM 892 O O . MET A 1 114 ? 15.069 -12.234 -0.950 1.00 90.75 114 MET A O 1
ATOM 896 N N . ARG A 1 115 ? 13.012 -11.417 -0.515 1.00 88.12 115 ARG A N 1
ATOM 897 C CA . ARG A 1 115 ? 12.534 -11.285 -1.900 1.00 88.12 115 ARG A CA 1
ATOM 898 C C . ARG A 1 115 ? 12.488 -12.616 -2.648 1.00 88.12 115 ARG A C 1
ATOM 900 O O . ARG A 1 115 ? 12.725 -12.670 -3.853 1.00 88.12 115 ARG A O 1
ATOM 907 N N . SER A 1 116 ? 12.195 -13.692 -1.930 1.00 92.44 116 SER A N 1
ATOM 908 C CA . SER A 1 116 ? 11.911 -15.003 -2.515 1.00 92.44 116 SER A CA 1
ATOM 909 C C . SER A 1 116 ? 10.469 -15.107 -3.018 1.00 92.44 116 SER A C 1
ATOM 911 O O . SER A 1 116 ? 10.163 -16.026 -3.772 1.00 92.44 116 SER A O 1
ATOM 913 N N . ILE A 1 117 ? 9.598 -14.164 -2.637 1.00 92.38 117 ILE A N 1
ATOM 914 C CA . ILE A 1 117 ? 8.213 -14.040 -3.106 1.00 92.38 117 ILE A CA 1
ATOM 915 C C . ILE A 1 117 ? 7.941 -12.614 -3.606 1.00 92.38 117 ILE A C 1
ATOM 917 O O . ILE A 1 117 ? 8.398 -11.640 -3.009 1.00 92.38 117 ILE A O 1
ATOM 921 N N . ASP A 1 118 ? 7.176 -12.491 -4.691 1.00 90.25 118 ASP A N 1
ATOM 922 C CA . ASP A 1 118 ? 6.808 -11.208 -5.309 1.00 90.25 118 ASP A CA 1
ATOM 923 C C . ASP A 1 118 ? 5.421 -10.729 -4.865 1.00 90.25 118 ASP A C 1
ATOM 925 O O . ASP A 1 118 ? 5.163 -9.529 -4.748 1.00 90.25 118 ASP A O 1
ATOM 929 N N . VAL A 1 119 ? 4.498 -11.674 -4.668 1.00 90.56 119 VAL A N 1
ATOM 930 C CA . VAL A 1 119 ? 3.094 -11.404 -4.346 1.00 90.56 119 VAL A CA 1
ATOM 931 C C . VAL A 1 119 ? 2.590 -12.439 -3.357 1.00 90.56 119 VAL A C 1
ATOM 933 O O . VAL A 1 119 ? 2.921 -13.623 -3.447 1.00 90.56 119 VAL A O 1
ATOM 936 N N . VAL A 1 120 ? 1.733 -11.991 -2.444 1.00 91.19 120 VAL A N 1
ATOM 937 C CA . VAL A 1 120 ? 1.012 -12.870 -1.534 1.00 91.19 120 VAL A CA 1
ATOM 938 C C . VAL A 1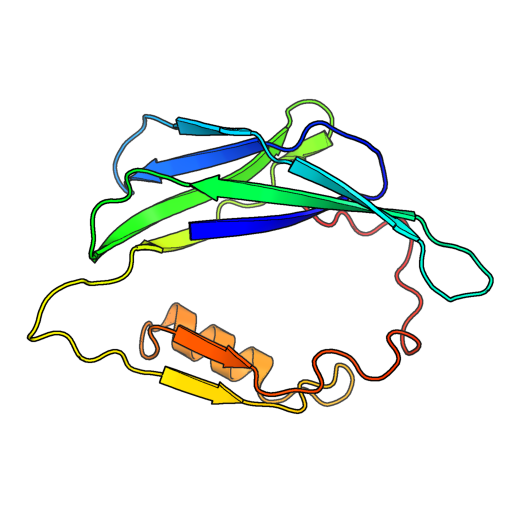 120 ? -0.481 -12.809 -1.839 1.00 91.19 120 VAL A C 1
ATOM 940 O O . VAL A 1 120 ? -1.080 -11.735 -1.816 1.00 91.19 120 VAL A O 1
ATOM 943 N N . PHE A 1 121 ? -1.086 -13.964 -2.103 1.00 90.88 121 PHE A N 1
ATOM 944 C CA . PHE A 1 121 ? -2.532 -14.126 -2.197 1.00 90.88 121 PHE A CA 1
ATOM 945 C C . PHE A 1 121 ? -3.048 -14.718 -0.891 1.00 90.88 121 PHE A C 1
ATOM 947 O O . PHE A 1 121 ? -2.747 -15.862 -0.552 1.00 90.88 121 PHE A O 1
ATOM 954 N N . HIS A 1 122 ? -3.836 -13.925 -0.170 1.00 88.50 122 HIS A N 1
ATOM 955 C CA . HIS A 1 122 ? -4.585 -14.400 0.983 1.00 88.50 122 HIS A CA 1
ATOM 956 C C . HIS A 1 122 ? -5.951 -14.930 0.518 1.00 88.50 122 HIS A C 1
ATOM 958 O O . HIS A 1 122 ? -6.733 -14.164 -0.047 1.00 88.50 122 HIS A O 1
ATOM 964 N N . VAL A 1 123 ? -6.259 -16.209 0.754 1.00 90.00 123 VAL A N 1
ATOM 965 C CA . VAL A 1 123 ? -7.451 -16.884 0.191 1.00 90.00 123 VAL A CA 1
ATOM 966 C C . VAL A 1 123 ? -8.663 -16.973 1.121 1.00 90.00 123 VAL A C 1
ATOM 968 O O . VAL A 1 123 ? -9.695 -17.487 0.708 1.00 90.00 123 VAL A O 1
ATOM 971 N N . GLY A 1 124 ? -8.590 -16.442 2.339 1.00 82.38 124 GLY A N 1
ATOM 972 C CA . GLY A 1 124 ? -9.738 -16.404 3.251 1.00 82.38 124 GLY A CA 1
ATOM 973 C C . GLY A 1 124 ? -9.311 -16.479 4.708 1.00 82.38 124 GLY A C 1
ATOM 974 O O . GLY A 1 124 ? -8.200 -16.916 4.995 1.00 82.38 124 GLY A O 1
ATOM 975 N N . ASP A 1 125 ? -10.162 -15.975 5.599 1.00 76.50 125 ASP A N 1
ATOM 976 C CA . ASP A 1 125 ? -9.991 -16.012 7.059 1.00 76.50 125 ASP A CA 1
ATOM 977 C C . ASP A 1 125 ? -8.787 -15.220 7.602 1.00 76.50 125 ASP A C 1
ATOM 979 O O . ASP A 1 125 ? -7.841 -15.747 8.183 1.00 76.50 125 ASP A O 1
ATOM 983 N N . PHE A 1 126 ? -8.850 -13.895 7.410 1.00 73.88 126 PHE A N 1
ATOM 984 C CA . PHE A 1 126 ? -7.792 -12.957 7.819 1.00 73.88 126 PHE A CA 1
ATOM 985 C C . PHE A 1 126 ? -7.768 -12.725 9.336 1.00 73.88 126 PHE A C 1
ATOM 987 O O . PHE A 1 126 ? -6.711 -12.683 9.959 1.00 73.88 126 PHE A O 1
ATOM 994 N N . ALA A 1 127 ? -8.943 -12.588 9.945 1.00 68.75 127 ALA A N 1
ATOM 995 C CA . ALA A 1 127 ? -9.107 -12.469 11.385 1.00 68.75 127 ALA A CA 1
ATOM 996 C C . ALA A 1 127 ? -10.360 -13.246 11.790 1.00 68.75 127 ALA A C 1
ATOM 998 O O . ALA A 1 127 ? -11.457 -12.936 11.323 1.00 68.75 127 ALA A O 1
ATOM 999 N N . TYR A 1 128 ? -10.199 -14.250 12.653 1.00 65.06 128 TYR A N 1
ATOM 1000 C CA . TYR A 1 128 ? -11.335 -14.913 13.289 1.00 65.06 128 TYR A CA 1
ATOM 1001 C C . TYR A 1 128 ? -11.956 -13.915 14.264 1.00 65.06 128 TYR A C 1
ATOM 1003 O O . TYR A 1 128 ? -11.214 -13.306 15.029 1.00 65.06 128 TYR A O 1
ATOM 1011 N N . ASN A 1 129 ? -13.263 -13.671 14.088 1.00 61.53 129 ASN A N 1
ATOM 1012 C CA . ASN A 1 129 ? -14.193 -12.763 14.791 1.00 61.53 129 ASN A CA 1
ATOM 1013 C C . ASN A 1 129 ? -13.742 -11.328 15.165 1.00 61.53 129 ASN A C 1
ATOM 1015 O O . ASN A 1 129 ? -14.584 -10.561 15.620 1.00 61.53 129 ASN A O 1
ATOM 1019 N N . MET A 1 130 ? -12.483 -10.919 14.948 1.00 58.97 130 MET A N 1
ATOM 1020 C CA . MET A 1 130 ? -11.900 -9.658 15.447 1.00 58.97 130 MET A CA 1
ATOM 1021 C C . MET A 1 130 ? -12.167 -9.400 16.950 1.00 58.97 130 MET A C 1
ATOM 1023 O O . MET A 1 130 ? -12.033 -8.271 17.417 1.00 58.97 130 MET A O 1
ATOM 1027 N N . GLU A 1 131 ? -12.537 -10.433 17.710 1.00 58.03 131 GLU A N 1
ATOM 1028 C CA . GLU A 1 131 ? -13.020 -10.330 19.094 1.00 58.03 131 GLU A CA 1
ATOM 1029 C C . GLU A 1 131 ? -11.892 -10.591 20.103 1.00 58.03 131 GLU A C 1
ATOM 1031 O O . GLU A 1 131 ? -11.961 -10.156 21.248 1.00 58.03 131 GLU A O 1
ATOM 1036 N N . ASP A 1 132 ? -10.819 -11.257 19.666 1.00 51.12 132 ASP A N 1
ATOM 1037 C CA . ASP A 1 132 ? -9.933 -11.985 20.578 1.00 51.12 132 ASP A CA 1
ATOM 1038 C C . ASP A 1 132 ? -8.872 -11.165 21.325 1.00 51.12 132 ASP A C 1
ATOM 1040 O O . ASP A 1 132 ? -8.193 -11.715 22.189 1.00 51.12 132 ASP A O 1
ATOM 1044 N N . VAL A 1 133 ? -8.706 -9.862 21.075 1.00 51.16 133 VAL A N 1
ATOM 1045 C CA . VAL A 1 133 ? -7.808 -9.038 21.905 1.00 51.16 133 VAL A CA 1
ATOM 1046 C C . VAL A 1 133 ? -8.303 -7.595 21.965 1.00 51.16 133 VAL A C 1
ATOM 1048 O O . VAL A 1 133 ? -8.374 -6.901 20.951 1.00 51.16 133 VAL A O 1
ATOM 1051 N N . SER A 1 134 ? -8.595 -7.101 23.170 1.00 48.56 134 SER A N 1
ATOM 1052 C CA . SER A 1 134 ? -8.779 -5.670 23.417 1.00 48.56 134 SER A CA 1
ATOM 1053 C C . SER A 1 134 ? -7.481 -4.936 23.077 1.00 48.56 134 SER A C 1
ATOM 1055 O O . SER A 1 134 ? -6.500 -5.032 23.815 1.00 48.56 134 SER A O 1
ATOM 1057 N N . ILE A 1 135 ? -7.458 -4.223 21.954 1.00 51.19 135 ILE A N 1
ATOM 1058 C CA . ILE A 1 135 ? -6.326 -3.376 21.583 1.00 51.19 135 ILE A CA 1
ATOM 1059 C C . ILE A 1 135 ? -6.369 -2.147 22.503 1.00 51.19 135 ILE A C 1
ATOM 1061 O O . ILE A 1 135 ? -7.375 -1.435 22.493 1.00 51.19 135 ILE A O 1
ATOM 1065 N N . PRO A 1 136 ? -5.340 -1.879 23.325 1.00 47.62 136 PRO A N 1
ATOM 1066 C CA . PRO A 1 136 ? -5.308 -0.665 24.127 1.00 47.62 136 PRO A CA 1
ATOM 1067 C C . PRO A 1 136 ? -5.346 0.558 23.205 1.00 47.62 136 PRO A C 1
ATOM 1069 O O . PRO A 1 136 ? -4.603 0.612 22.224 1.00 47.62 136 PRO A O 1
ATOM 1072 N N . ASN A 1 137 ? -6.141 1.573 23.560 1.00 48.28 137 ASN A N 1
ATOM 1073 C CA . ASN A 1 137 ? -6.257 2.857 22.843 1.00 48.28 137 ASN A CA 1
ATOM 1074 C C . ASN A 1 137 ? -4.931 3.652 22.731 1.00 48.28 137 ASN A C 1
ATOM 1076 O O . ASN A 1 137 ? -4.929 4.794 22.280 1.00 48.28 137 ASN A O 1
ATOM 1080 N N . THR A 1 138 ? -3.812 3.090 23.189 1.00 40.81 138 THR A N 1
ATOM 1081 C CA . THR A 1 138 ? -2.508 3.742 23.337 1.00 40.81 138 THR A CA 1
ATOM 1082 C C . THR A 1 138 ? -1.447 3.255 22.353 1.00 40.81 138 THR A C 1
ATOM 1084 O O . THR A 1 138 ? -0.347 3.801 22.363 1.00 40.81 138 THR A O 1
ATOM 1087 N N . MET A 1 139 ? -1.730 2.265 21.499 1.00 36.84 139 MET A N 1
ATOM 1088 C CA . MET A 1 139 ? -0.780 1.850 20.460 1.00 36.84 139 MET A CA 1
ATOM 1089 C C . MET A 1 139 ? -0.861 2.814 19.265 1.00 36.84 139 MET A C 1
ATOM 1091 O O . MET A 1 139 ? -1.919 2.898 18.633 1.00 36.84 139 MET A O 1
ATOM 1095 N N . PRO A 1 140 ? 0.216 3.547 18.924 1.00 39.12 140 PRO A N 1
ATOM 1096 C CA . PRO A 1 140 ? 0.239 4.340 17.708 1.00 39.12 140 PRO A CA 1
ATOM 1097 C C . PRO A 1 140 ? 0.323 3.380 16.517 1.00 39.12 140 PRO A C 1
ATOM 1099 O O . PRO A 1 140 ? 1.367 2.798 16.242 1.00 39.12 140 PRO A O 1
ATOM 1102 N N . PHE A 1 141 ? -0.795 3.185 15.825 1.00 46.69 141 PHE A N 1
ATOM 1103 C CA . PHE A 1 141 ? -0.809 2.542 14.514 1.00 46.69 141 PHE A CA 1
ATOM 1104 C C . PHE A 1 141 ? -0.563 3.610 13.450 1.00 46.69 141 PHE A C 1
ATOM 1106 O O . PHE A 1 141 ? -1.504 4.094 12.823 1.00 46.69 141 PHE A O 1
ATOM 1113 N N . ILE A 1 142 ? 0.696 4.009 13.279 1.00 43.97 142 ILE A N 1
ATOM 1114 C CA . ILE A 1 142 ? 1.164 4.626 12.033 1.00 43.97 142 ILE A CA 1
ATOM 1115 C C . ILE A 1 142 ? 2.435 3.902 11.601 1.00 43.97 142 ILE A C 1
ATOM 1117 O O . ILE A 1 142 ? 3.392 3.843 12.403 1.00 43.97 142 ILE A O 1
#

Organism: Bugula neritina (NCBI:txid10212)

Secondary structure (DSSP, 8-state):
-EEEEEESS----EEEEEETT----EEEEPEEEEEE-SSSS--EEEEEEEE--SPPTT-EEEEEEEETTTEEPPPEEEEPPP-STT----EEEE----TTT-HHHHHHHHHHHHTS-SEEEE-S-SSSSS-S----TT----

InterPro domains:
  IPR008963 Purple acid phosphatase-like, N-terminal [SSF49363] (1-80)
  IPR015914 Purple acid phosphatase, N-terminal [PF16656] (1-79)

pLDDT: mean 86.32, std 15.08, range [36.84, 98.44]

Sequence (142 aa):
MVATWTTFQNTKGIVQYNLQGTSLWKDANATVTLFTDGGTEKRQLFIHRATMTNLKPAKFYNYRVGNEDAGWSAIFSYQAPITGPNWSPVVAIYGDLGNVNGRSIGRLQTEAEMRSIDVVFHVGDFAYNMEDVSIPNTMPFI

Radius of gyration: 17.1 Å; chains: 1; bounding box: 39×36×46 Å